Protein AF-A0AAD8HJS0-F1 (afdb_monomer_lite)

Foldseek 3Di:
DAFPVVRDDDDQVVLLVQLLPDDVSQATKDFAAAPPPRHTAPDIDGGNHDDDDHDHHPVVVVVPPPPPPPPPPPPDDDDDDDDDDDDDDDDPPPPDDDPPPPDDDDDDDDDDDDDDDD

Organism: NCBI:txid360622

Secondary structure (DSSP, 8-state):
-EETTTTEE--HHHHHHHHHS-TTGGGS-EEEEBTTT-PEEEEEE-SS------B--HHHHHT----------------------------------------PPPPPP---------

Sequence (118 aa):
MFCESDQASLCWHCDAEVHSANFLVAKHTRTLLCQSCQALTPWTGSGPKLGPTLSVCESCVHNNHTDDDEEDEDDGDEDEDEEEEEEEEKDDGENQVVPLASSSPAPPQMILKYSSGE

pLDDT: mean 79.14, std 18.52, range [47.03, 98.31]

InterPro domains:
  IPR049808 CONSTANS-like, B-box-type 1 zinc finger [cd19821] (1-33)

Structure (mmCIF, N/CA/C/O backbone):
data_AF-A0AAD8HJS0-F1
#
_entry.id   AF-A0AAD8HJS0-F1
#
loop_
_atom_site.group_PDB
_atom_site.id
_atom_site.type_symbol
_atom_site.label_atom_id
_atom_site.label_alt_id
_atom_site.label_comp_id
_atom_site.label_asym_id
_atom_site.label_entity_id
_atom_site.label_seq_id
_atom_site.pdbx_PDB_ins_code
_atom_site.Cartn_x
_atom_site.Cartn_y
_atom_site.Cartn_z
_atom_site.occupancy
_atom_site.B_iso_or_equiv
_atom_site.auth_seq_id
_atom_site.auth_comp_id
_atom_site.auth_asym_id
_atom_site.auth_atom_id
_atom_site.pdbx_PDB_model_num
ATOM 1 N N . MET A 1 1 ? 4.767 -3.610 1.441 1.00 95.19 1 MET A N 1
ATOM 2 C CA . MET A 1 1 ? 4.132 -2.342 1.864 1.00 95.19 1 MET A CA 1
ATOM 3 C C . MET A 1 1 ? 5.055 -1.664 2.858 1.00 95.19 1 MET A C 1
ATOM 5 O O . MET A 1 1 ? 5.677 -2.383 3.621 1.00 95.19 1 MET A O 1
ATOM 9 N N . PHE A 1 2 ? 5.182 -0.341 2.851 1.00 98.31 2 PHE A N 1
ATOM 10 C CA . PHE A 1 2 ? 6.030 0.392 3.795 1.00 98.31 2 PHE A CA 1
ATOM 11 C C . PHE A 1 2 ? 5.191 1.303 4.688 1.00 98.31 2 PHE A C 1
ATOM 13 O O . PHE A 1 2 ? 4.339 2.026 4.179 1.00 98.31 2 PHE A O 1
ATOM 20 N N . CYS A 1 3 ? 5.434 1.270 5.997 1.00 98.19 3 CYS A N 1
ATOM 21 C CA . CYS A 1 3 ? 4.823 2.168 6.974 1.00 98.19 3 CYS A CA 1
ATOM 22 C C . CYS A 1 3 ? 5.850 3.211 7.423 1.00 98.19 3 CYS A C 1
ATOM 24 O O . CYS A 1 3 ? 6.882 2.856 7.995 1.00 98.19 3 CYS A O 1
ATOM 26 N N . GLU A 1 4 ? 5.558 4.496 7.212 1.00 97.06 4 GLU A N 1
ATOM 27 C CA . GLU A 1 4 ? 6.478 5.578 7.590 1.00 97.06 4 GLU A CA 1
ATOM 28 C C . GLU A 1 4 ? 6.639 5.707 9.108 1.00 97.06 4 GLU A C 1
ATOM 30 O O . GLU A 1 4 ? 7.747 5.911 9.599 1.00 97.06 4 GLU A O 1
ATOM 35 N N . SER A 1 5 ? 5.543 5.553 9.859 1.00 97.69 5 SER A N 1
ATOM 36 C CA . SER A 1 5 ? 5.557 5.710 11.319 1.00 97.69 5 SER A CA 1
ATOM 37 C C . SER A 1 5 ? 6.375 4.619 12.010 1.00 97.69 5 SER A C 1
ATOM 39 O O . SER A 1 5 ? 7.052 4.891 12.999 1.00 97.69 5 SER A O 1
ATOM 41 N N . ASP A 1 6 ? 6.323 3.398 11.477 1.00 97.06 6 ASP A N 1
ATOM 42 C CA . ASP A 1 6 ? 7.004 2.233 12.049 1.00 97.06 6 ASP A CA 1
ATOM 43 C C . ASP A 1 6 ? 8.379 1.984 11.400 1.00 97.06 6 ASP A C 1
ATOM 45 O O . ASP A 1 6 ? 9.119 1.112 11.846 1.00 97.06 6 ASP A O 1
ATOM 49 N N . GLN A 1 7 ? 8.729 2.750 10.354 1.00 97.56 7 GLN A N 1
ATOM 50 C CA . GLN A 1 7 ? 9.960 2.611 9.559 1.00 97.56 7 GLN A CA 1
ATOM 51 C C . GLN A 1 7 ? 10.210 1.168 9.099 1.00 97.56 7 GLN A C 1
ATOM 53 O O . GLN A 1 7 ? 11.336 0.668 9.116 1.00 97.56 7 GLN A O 1
ATOM 58 N N . ALA A 1 8 ? 9.138 0.489 8.693 1.00 97.75 8 ALA A N 1
ATOM 59 C CA . ALA A 1 8 ? 9.155 -0.940 8.427 1.00 97.75 8 ALA A CA 1
ATOM 60 C C . ALA A 1 8 ? 8.482 -1.283 7.099 1.00 97.75 8 ALA A C 1
ATOM 62 O O . ALA A 1 8 ? 7.438 -0.730 6.737 1.00 97.75 8 ALA A O 1
ATOM 63 N N . SER A 1 9 ? 9.069 -2.257 6.403 1.00 97.75 9 SER A N 1
ATOM 64 C CA . SER A 1 9 ? 8.464 -2.914 5.247 1.00 97.75 9 SER A CA 1
ATOM 65 C C . SER A 1 9 ? 7.783 -4.204 5.695 1.00 97.75 9 SER A C 1
ATOM 67 O O . SER A 1 9 ? 8.428 -5.093 6.244 1.00 97.75 9 SER A O 1
ATOM 69 N N . LEU A 1 10 ? 6.481 -4.308 5.448 1.00 96.12 10 LEU A N 1
ATOM 70 C CA . LEU A 1 10 ? 5.632 -5.424 5.851 1.00 96.12 10 LEU A CA 1
ATOM 71 C C . LEU A 1 10 ? 5.044 -6.130 4.622 1.00 96.12 10 LEU A C 1
ATOM 73 O O . LEU A 1 10 ? 4.731 -5.500 3.599 1.00 96.12 10 LEU A O 1
ATOM 77 N N . CYS A 1 11 ? 4.867 -7.448 4.730 1.00 96.00 11 CYS A N 1
ATOM 78 C CA . CYS A 1 11 ? 4.020 -8.206 3.810 1.00 96.00 11 CYS A CA 1
ATOM 79 C C . CYS A 1 11 ? 2.533 -7.933 4.110 1.00 96.00 11 CYS A C 1
ATOM 81 O O . CYS A 1 11 ? 2.196 -7.364 5.146 1.00 96.00 11 CYS A O 1
ATOM 83 N N . TRP A 1 12 ? 1.633 -8.370 3.225 1.00 96.06 12 TRP A N 1
ATOM 84 C CA . TRP A 1 12 ? 0.186 -8.163 3.385 1.00 96.06 12 TRP A CA 1
ATOM 85 C C . TRP A 1 12 ? -0.388 -8.739 4.681 1.00 96.06 12 TRP A C 1
ATOM 87 O O . TRP A 1 12 ? -1.280 -8.143 5.278 1.00 96.06 12 TRP A O 1
ATOM 97 N N . HIS A 1 13 ? 0.126 -9.886 5.123 1.00 96.44 13 HIS A N 1
ATOM 98 C CA . HIS A 1 13 ? -0.322 -10.510 6.362 1.00 96.44 13 HIS A CA 1
ATOM 99 C C . HIS A 1 13 ? 0.100 -9.685 7.583 1.00 96.44 13 HIS A C 1
ATOM 101 O O . HIS A 1 13 ? -0.751 -9.293 8.377 1.00 96.44 13 HIS A O 1
ATOM 107 N N . CYS A 1 14 ? 1.388 -9.339 7.681 1.00 96.94 14 CYS A N 1
ATOM 108 C CA . CYS A 1 14 ? 1.903 -8.539 8.790 1.00 96.94 14 CYS A CA 1
ATOM 109 C C . CYS A 1 14 ? 1.319 -7.119 8.809 1.00 96.94 14 CYS A C 1
ATOM 111 O O . CYS A 1 14 ? 1.049 -6.598 9.885 1.00 96.94 14 CYS A O 1
ATOM 113 N N . ASP A 1 15 ? 1.078 -6.501 7.646 1.00 97.25 15 ASP A N 1
ATOM 114 C CA . ASP A 1 15 ? 0.366 -5.220 7.568 1.00 97.25 15 ASP A CA 1
ATOM 115 C C . ASP A 1 15 ? -1.021 -5.316 8.215 1.00 97.25 15 ASP A C 1
ATOM 117 O O . ASP A 1 15 ? -1.374 -4.492 9.059 1.00 97.25 15 ASP A O 1
ATOM 121 N N . ALA A 1 16 ? -1.791 -6.349 7.865 1.00 96.56 16 ALA A N 1
ATOM 122 C CA . ALA A 1 16 ? -3.118 -6.547 8.425 1.00 96.56 16 ALA A CA 1
ATOM 123 C C . ALA A 1 16 ? -3.068 -6.770 9.943 1.00 96.56 16 ALA A C 1
ATOM 125 O O . ALA A 1 16 ? -3.865 -6.172 10.663 1.00 96.56 16 ALA A O 1
ATOM 126 N N . GLU A 1 17 ? -2.135 -7.578 10.451 1.00 97.19 17 GLU A N 1
ATOM 127 C CA . GLU A 1 17 ? -1.991 -7.802 11.895 1.00 97.19 17 GLU A CA 1
ATOM 128 C C . GLU A 1 17 ? -1.621 -6.516 12.648 1.00 97.19 17 GLU A C 1
ATOM 130 O O . GLU A 1 17 ? -2.255 -6.185 13.651 1.00 97.19 17 GLU A O 1
ATOM 135 N N . VAL A 1 18 ? -0.650 -5.751 12.141 1.00 97.06 18 VAL A N 1
ATOM 136 C CA . VAL A 1 18 ? -0.178 -4.515 12.783 1.00 97.06 18 VAL A CA 1
ATOM 137 C C . VAL A 1 18 ? -1.241 -3.421 12.719 1.00 97.06 18 VAL A C 1
ATOM 139 O O . VAL A 1 18 ? -1.586 -2.833 13.741 1.00 97.06 18 VAL A O 1
ATOM 142 N N . HIS A 1 19 ? -1.807 -3.153 11.542 1.00 97.94 19 HIS A N 1
ATOM 143 C CA . HIS A 1 19 ? -2.673 -1.992 11.330 1.00 97.94 1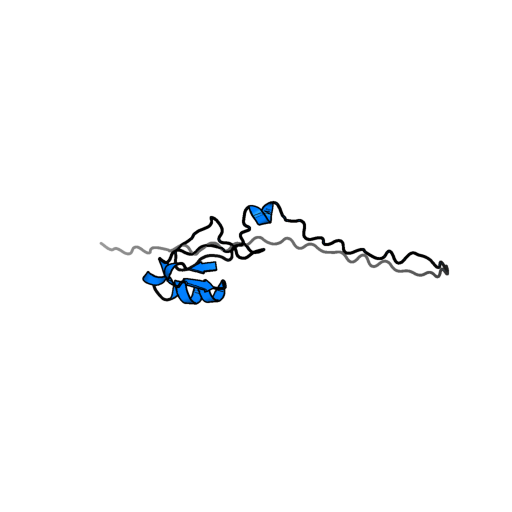9 HIS A CA 1
ATOM 144 C C . HIS A 1 19 ? -4.151 -2.238 11.656 1.00 97.94 19 HIS A C 1
ATOM 146 O O . HIS A 1 19 ? -4.916 -1.275 11.737 1.00 97.94 19 HIS A O 1
ATOM 152 N N . SER A 1 20 ? -4.563 -3.484 11.919 1.00 97.25 20 SER A N 1
ATOM 153 C CA . SER A 1 20 ? -5.888 -3.785 12.483 1.00 97.25 20 SER A CA 1
ATOM 154 C C . SER A 1 20 ? -5.914 -3.822 14.016 1.00 97.25 20 SER A C 1
ATOM 156 O O . SER A 1 20 ? -7.001 -3.811 14.596 1.00 97.25 20 SER A O 1
ATOM 158 N N . ALA A 1 21 ? -4.752 -3.808 14.685 1.00 97.19 21 ALA A N 1
ATOM 159 C CA . ALA A 1 21 ? -4.665 -3.969 16.137 1.00 97.19 21 ALA A CA 1
ATOM 160 C C . ALA A 1 21 ? -5.399 -2.867 16.923 1.00 97.19 21 ALA A C 1
ATOM 162 O O . ALA A 1 21 ? -5.995 -3.135 17.966 1.00 97.19 21 ALA A O 1
ATOM 163 N N . ASN A 1 22 ? -5.360 -1.615 16.449 1.00 96.62 22 ASN A N 1
ATOM 164 C CA . ASN A 1 22 ? -6.136 -0.512 17.019 1.00 96.62 22 ASN A CA 1
ATOM 165 C C . ASN A 1 22 ? -6.299 0.661 16.030 1.00 96.62 22 ASN A C 1
ATOM 167 O O . ASN A 1 22 ? -5.674 0.721 14.973 1.00 96.62 22 ASN A O 1
ATOM 171 N N . PHE A 1 23 ? -7.136 1.638 16.389 1.00 97.75 23 PHE A N 1
ATOM 172 C CA . PHE A 1 23 ? -7.445 2.773 15.513 1.00 97.75 23 PHE A CA 1
ATOM 173 C C . PHE A 1 23 ? -6.297 3.783 15.337 1.00 97.75 23 PHE A C 1
ATOM 175 O O . PHE A 1 23 ? -6.360 4.593 14.414 1.00 97.75 23 PHE A O 1
ATOM 182 N N . LEU A 1 24 ? -5.294 3.805 16.225 1.00 97.81 24 LEU A N 1
ATOM 183 C CA . LEU A 1 24 ? -4.145 4.709 16.104 1.00 97.81 24 LEU A CA 1
ATOM 184 C C . LEU A 1 24 ? -3.209 4.202 15.010 1.00 97.81 24 LEU A C 1
ATOM 186 O O . LEU A 1 24 ? -2.907 4.944 14.081 1.00 97.81 24 LEU A O 1
ATOM 190 N N . VAL A 1 25 ? -2.852 2.919 15.064 1.00 97.56 25 VAL A N 1
ATOM 191 C CA . VAL A 1 25 ? -2.002 2.281 14.045 1.00 97.56 25 VAL A CA 1
ATOM 192 C C . VAL A 1 25 ? -2.698 2.204 12.687 1.00 97.56 25 VAL A C 1
ATOM 194 O O . VAL A 1 25 ? -2.060 2.399 11.657 1.00 97.56 25 VAL A O 1
ATOM 197 N N . ALA A 1 26 ? -4.025 2.047 12.653 1.00 97.69 26 ALA A N 1
ATOM 198 C CA . ALA A 1 26 ? -4.802 2.124 11.415 1.00 97.69 26 ALA A CA 1
ATOM 199 C C . ALA A 1 26 ? -4.671 3.483 10.697 1.00 97.69 26 ALA A C 1
ATOM 201 O O . ALA A 1 26 ? -4.898 3.562 9.492 1.00 97.69 26 ALA A O 1
ATOM 202 N N . LYS A 1 27 ? -4.321 4.567 11.406 1.00 98.12 27 LYS A N 1
ATOM 203 C CA . LYS A 1 27 ? -4.115 5.895 10.804 1.00 98.12 27 LYS A CA 1
ATOM 204 C C . LYS A 1 27 ? -2.732 6.081 10.195 1.00 98.12 27 LYS A C 1
ATOM 206 O O . LYS A 1 27 ? -2.527 7.096 9.538 1.00 98.12 27 LYS A O 1
ATOM 211 N N . HIS A 1 28 ? -1.796 5.157 10.407 1.00 98.25 28 HIS A N 1
ATOM 212 C CA . HIS A 1 28 ? -0.478 5.269 9.795 1.00 98.25 28 HIS A CA 1
ATOM 213 C C . HIS A 1 28 ? -0.622 5.324 8.265 1.00 98.25 28 HIS A C 1
ATOM 215 O O . HIS A 1 28 ? -1.417 4.592 7.660 1.00 98.25 28 HIS A O 1
ATOM 221 N N . THR A 1 29 ? 0.128 6.230 7.642 1.00 98.00 29 THR A N 1
ATOM 222 C CA . THR A 1 29 ? 0.253 6.287 6.186 1.00 98.00 29 THR A CA 1
ATOM 223 C C . THR A 1 29 ? 1.145 5.1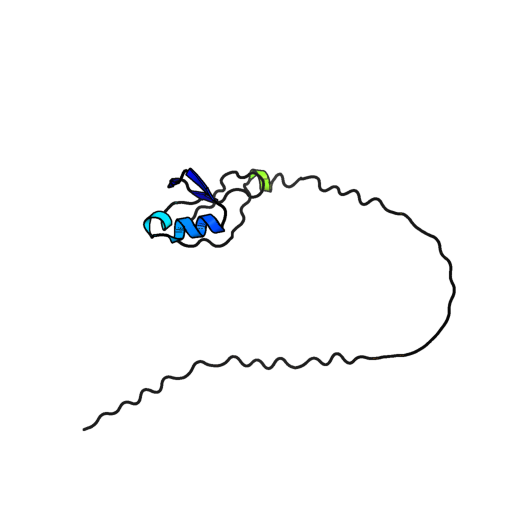45 5.743 1.00 98.00 29 THR A C 1
ATOM 225 O O . THR A 1 29 ? 2.255 4.970 6.255 1.00 98.00 29 THR A O 1
ATOM 228 N N . ARG A 1 30 ? 0.646 4.356 4.796 1.00 97.88 30 ARG A N 1
ATOM 229 C CA . 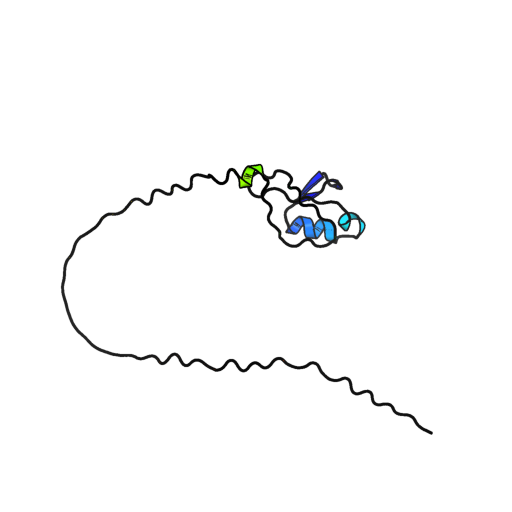ARG A 1 30 ? 1.392 3.257 4.200 1.00 97.88 30 ARG A CA 1
ATOM 230 C C . ARG A 1 30 ? 1.486 3.443 2.705 1.00 97.88 30 ARG A C 1
ATOM 232 O O . ARG A 1 30 ? 0.517 3.841 2.064 1.00 97.88 30 ARG A O 1
ATOM 239 N N . THR A 1 31 ? 2.638 3.098 2.163 1.00 98.19 31 THR A N 1
ATOM 240 C CA . THR A 1 31 ? 2.976 3.266 0.752 1.00 98.19 31 THR A CA 1
ATOM 241 C C . THR A 1 31 ? 3.202 1.893 0.136 1.00 98.19 31 THR A C 1
ATOM 243 O O . THR A 1 31 ? 3.833 1.021 0.748 1.00 98.19 31 THR A O 1
ATOM 246 N N . LEU A 1 32 ? 2.682 1.654 -1.071 1.00 97.88 32 LEU A N 1
ATOM 247 C CA . LEU A 1 32 ? 3.011 0.415 -1.780 1.00 97.88 32 LEU A CA 1
ATOM 248 C C . LEU A 1 32 ? 4.425 0.491 -2.339 1.00 97.88 32 LEU A C 1
ATOM 250 O O . LEU A 1 32 ? 4.871 1.534 -2.823 1.00 97.88 32 LEU A O 1
ATOM 254 N N . LEU A 1 33 ? 5.112 -0.643 -2.276 1.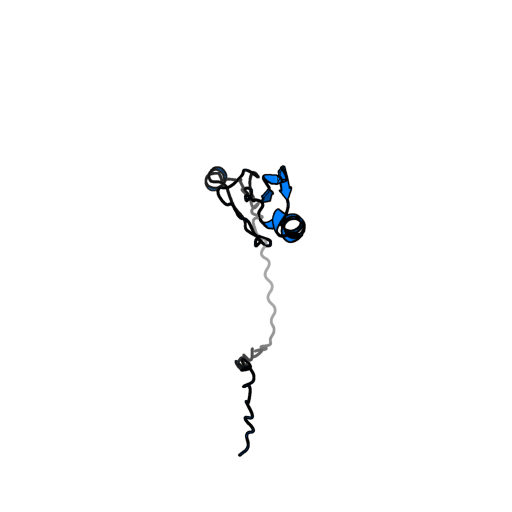00 97.50 33 LEU A N 1
ATOM 255 C CA . LEU A 1 33 ? 6.435 -0.817 -2.851 1.00 97.50 33 LEU A CA 1
ATOM 256 C C . LEU A 1 33 ? 6.282 -1.431 -4.236 1.00 97.50 33 LEU A C 1
ATOM 258 O O . LEU A 1 33 ? 5.430 -2.297 -4.435 1.00 97.50 33 LEU A O 1
ATOM 262 N N . CYS A 1 34 ? 7.124 -0.988 -5.161 1.00 97.00 34 CYS A N 1
ATOM 263 C CA . CYS A 1 34 ? 7.221 -1.532 -6.499 1.00 97.00 34 CYS A CA 1
ATOM 264 C C . CYS A 1 34 ? 7.528 -3.022 -6.398 1.00 97.00 34 CYS A C 1
ATOM 266 O O . CYS A 1 34 ? 8.491 -3.411 -5.738 1.00 97.00 34 CYS A O 1
ATOM 268 N N . GLN A 1 35 ? 6.740 -3.848 -7.075 1.00 95.44 35 GLN A N 1
ATOM 269 C CA . GLN A 1 35 ? 6.946 -5.290 -7.069 1.00 95.44 35 GLN A CA 1
ATOM 270 C C . GLN A 1 35 ? 8.329 -5.673 -7.615 1.00 95.44 35 GLN A C 1
ATOM 272 O O . GLN A 1 35 ? 8.974 -6.552 -7.050 1.00 95.44 35 GLN A O 1
ATOM 277 N N . SER A 1 36 ? 8.809 -4.972 -8.646 1.00 95.44 36 SER A N 1
ATOM 278 C CA . SER A 1 36 ? 10.058 -5.306 -9.337 1.00 95.44 36 SER A CA 1
ATOM 279 C C . SER A 1 36 ? 11.315 -4.861 -8.581 1.00 95.44 36 SER A C 1
ATOM 281 O O . SER A 1 36 ? 12.278 -5.611 -8.500 1.00 95.44 36 SER A O 1
ATOM 283 N N . CYS A 1 37 ? 11.332 -3.648 -8.017 1.00 95.75 37 CYS A N 1
ATOM 284 C CA . CYS A 1 37 ? 12.553 -3.060 -7.436 1.00 95.75 37 CYS A CA 1
ATOM 285 C C . CYS A 1 37 ? 12.416 -2.602 -5.979 1.00 95.75 37 CYS A C 1
ATOM 287 O O . CYS A 1 37 ? 13.351 -2.030 -5.426 1.00 95.75 37 CYS A O 1
ATOM 289 N N . GLN A 1 38 ? 11.251 -2.808 -5.360 1.00 96.38 38 GLN A N 1
ATOM 290 C CA . GLN A 1 38 ? 10.939 -2.383 -3.990 1.00 96.38 38 GLN A CA 1
ATOM 291 C C . GLN A 1 38 ? 11.040 -0.866 -3.739 1.00 96.38 38 GLN A C 1
ATOM 293 O O . GLN A 1 38 ? 11.000 -0.430 -2.592 1.00 96.38 38 GLN A O 1
ATOM 298 N N . ALA A 1 39 ? 11.114 -0.033 -4.783 1.00 96.94 39 ALA A N 1
ATOM 299 C CA . ALA A 1 39 ? 11.020 1.420 -4.643 1.00 96.94 39 ALA A CA 1
ATOM 300 C C . ALA A 1 39 ? 9.618 1.855 -4.184 1.00 96.94 39 ALA A C 1
ATOM 302 O O . ALA A 1 39 ? 8.621 1.221 -4.528 1.00 96.94 39 ALA A O 1
ATOM 303 N N . LEU A 1 40 ? 9.513 2.963 -3.447 1.00 97.00 40 LEU A N 1
ATOM 304 C CA . LEU A 1 40 ? 8.216 3.539 -3.079 1.00 97.00 40 LEU A CA 1
ATOM 305 C C . LEU A 1 40 ? 7.441 3.958 -4.334 1.00 97.00 40 LEU A C 1
ATOM 307 O O . LEU A 1 40 ? 7.992 4.584 -5.240 1.00 97.00 40 LEU A O 1
ATOM 311 N N . THR A 1 41 ? 6.156 3.621 -4.378 1.00 97.06 41 THR A N 1
ATOM 312 C CA . THR A 1 41 ? 5.252 4.039 -5.458 1.00 97.06 41 THR A CA 1
ATOM 313 C C . THR A 1 41 ? 4.377 5.216 -5.019 1.00 97.06 41 THR A C 1
ATOM 315 O O . THR A 1 41 ? 4.233 5.444 -3.819 1.00 97.06 41 THR A O 1
ATOM 318 N N . PRO A 1 42 ? 3.753 5.964 -5.949 1.00 96.06 42 PRO A N 1
ATOM 319 C CA . PRO A 1 42 ? 2.867 7.080 -5.595 1.00 96.06 42 PRO A CA 1
ATOM 320 C C . PRO A 1 42 ? 1.612 6.672 -4.809 1.00 96.06 42 PRO A C 1
ATOM 322 O O . PRO A 1 42 ? 0.915 7.525 -4.261 1.00 96.06 42 PRO A O 1
ATOM 325 N N . TRP A 1 43 ? 1.288 5.377 -4.775 1.00 97.06 43 TRP A N 1
ATOM 326 C CA . TRP A 1 43 ? 0.131 4.884 -4.048 1.00 97.06 43 TRP A CA 1
ATOM 327 C C . TRP A 1 43 ? 0.365 4.965 -2.543 1.00 97.06 43 TRP A C 1
ATOM 329 O O . TRP A 1 43 ? 1.324 4.390 -2.023 1.00 97.06 43 TRP A O 1
ATOM 339 N N . THR A 1 44 ? -0.566 5.610 -1.843 1.00 97.50 44 THR A N 1
ATOM 340 C CA . THR A 1 44 ? -0.603 5.674 -0.382 1.00 97.50 44 THR A CA 1
ATOM 341 C C . THR A 1 44 ? -1.996 5.330 0.137 1.00 97.50 44 THR A C 1
ATOM 343 O O . THR A 1 44 ? -3.001 5.550 -0.542 1.00 97.50 44 THR A O 1
ATOM 346 N N . GLY A 1 45 ? -2.063 4.773 1.344 1.00 96.88 45 GLY A N 1
ATOM 347 C CA . GLY A 1 45 ? -3.312 4.372 1.973 1.00 96.88 45 GLY A CA 1
ATOM 348 C C . GLY A 1 45 ? -3.230 4.316 3.497 1.00 96.88 45 GLY A C 1
ATOM 349 O O . GLY A 1 45 ? -2.187 4.036 4.088 1.00 96.88 45 GLY A O 1
ATOM 350 N N . SER A 1 46 ? -4.377 4.535 4.134 1.00 97.19 46 SER A N 1
ATOM 351 C CA . SER A 1 46 ? -4.582 4.417 5.581 1.00 97.19 46 SER A CA 1
ATOM 352 C C . SER A 1 46 ? -5.891 3.675 5.852 1.00 97.19 46 SER A C 1
ATOM 354 O O . SER A 1 46 ? -6.770 3.608 4.996 1.00 97.19 46 SER A O 1
ATOM 356 N N . GLY A 1 47 ? -6.023 3.096 7.040 1.00 96.69 47 GLY A N 1
ATOM 357 C CA . GLY A 1 47 ? -7.185 2.321 7.473 1.00 96.69 47 GLY A CA 1
ATOM 358 C C . GLY A 1 47 ? -6.806 0.959 8.064 1.00 96.69 47 GLY A C 1
ATOM 359 O O . GLY A 1 47 ? -5.665 0.528 7.972 1.00 96.69 47 GLY A O 1
ATOM 360 N N . PRO A 1 48 ? -7.749 0.229 8.665 1.00 93.38 48 PRO A N 1
ATOM 361 C CA . PRO A 1 48 ? -7.437 -1.044 9.317 1.00 93.38 48 PRO A CA 1
ATOM 362 C C . PRO A 1 48 ? -7.220 -2.200 8.331 1.00 93.38 48 PRO A C 1
ATOM 364 O O . PRO A 1 48 ? -6.630 -3.212 8.691 1.00 93.38 48 PRO A O 1
ATOM 367 N N . LYS A 1 49 ? -7.730 -2.080 7.099 1.00 90.94 49 LYS A N 1
ATOM 368 C CA . LYS A 1 49 ? -7.697 -3.149 6.102 1.00 90.94 49 LYS A CA 1
ATOM 369 C C . LYS A 1 49 ? -7.484 -2.572 4.712 1.00 90.94 49 LYS A C 1
ATOM 371 O O . LYS A 1 49 ? -8.349 -1.872 4.192 1.00 90.94 49 LYS A O 1
ATOM 376 N N . LEU A 1 50 ? -6.340 -2.890 4.124 1.00 94.25 50 LEU A N 1
ATOM 377 C CA . LEU A 1 50 ? -6.045 -2.652 2.719 1.00 94.25 50 LEU A CA 1
ATOM 378 C C . LEU A 1 50 ? -6.119 -3.999 1.994 1.00 94.25 50 LEU A C 1
ATOM 380 O O . LEU A 1 50 ? -5.717 -5.027 2.538 1.00 94.25 50 LEU A O 1
ATOM 384 N N . GLY A 1 51 ? -6.704 -4.011 0.798 1.00 90.69 51 GLY A N 1
ATOM 385 C CA . GLY A 1 51 ? -6.765 -5.219 -0.022 1.00 90.69 51 GLY A CA 1
ATOM 386 C C . GLY A 1 51 ? -5.419 -5.488 -0.700 1.00 90.69 51 GLY A C 1
ATOM 387 O O . GLY A 1 51 ? -4.735 -4.518 -1.041 1.00 90.69 51 GLY A O 1
ATOM 388 N N . PRO A 1 52 ? -5.054 -6.762 -0.947 1.00 93.06 52 PRO A N 1
ATOM 389 C CA . PRO A 1 52 ? -3.869 -7.096 -1.727 1.00 93.06 52 PRO A CA 1
ATOM 390 C C . PRO A 1 52 ? -3.866 -6.345 -3.058 1.00 93.06 52 PRO A C 1
ATOM 392 O O . PRO A 1 52 ? -4.782 -6.483 -3.863 1.00 93.06 52 PRO A O 1
ATOM 395 N N . THR A 1 53 ? -2.852 -5.510 -3.249 1.00 94.19 53 THR A N 1
ATOM 396 C CA . THR A 1 53 ? -2.689 -4.643 -4.419 1.00 94.19 53 THR A CA 1
ATOM 397 C C . THR A 1 53 ? -1.237 -4.710 -4.872 1.00 94.19 53 THR A C 1
ATOM 399 O O . THR A 1 53 ? -0.324 -4.760 -4.050 1.00 94.19 53 THR A O 1
ATOM 402 N N . LEU A 1 54 ? -1.006 -4.713 -6.177 1.00 94.12 54 LEU A N 1
ATOM 403 C CA . LEU A 1 54 ? 0.337 -4.670 -6.745 1.00 94.12 54 LEU A CA 1
ATOM 404 C C . LEU A 1 54 ? 0.557 -3.293 -7.366 1.00 94.12 54 LEU A C 1
ATOM 406 O O . LEU A 1 54 ? -0.362 -2.714 -7.944 1.00 94.12 54 LEU A O 1
ATOM 410 N N . SER A 1 55 ? 1.764 -2.756 -7.221 1.00 95.62 55 SER A N 1
ATOM 411 C CA . SER A 1 55 ? 2.171 -1.528 -7.894 1.00 95.62 55 SER A CA 1
ATOM 412 C C . SER A 1 55 ? 3.541 -1.709 -8.534 1.00 95.62 55 SER A C 1
ATOM 414 O O . SER A 1 55 ? 4.383 -2.471 -8.057 1.00 95.62 55 SER A O 1
ATOM 416 N N . VAL A 1 56 ? 3.755 -0.995 -9.634 1.00 96.06 56 VAL A N 1
ATOM 417 C CA . VAL A 1 56 ? 5.026 -0.938 -10.358 1.00 96.06 56 VAL A CA 1
ATOM 418 C C . VAL A 1 56 ? 5.398 0.537 -10.470 1.00 96.06 56 VAL A C 1
ATOM 420 O O . VAL A 1 56 ? 4.538 1.372 -10.751 1.00 96.06 56 VAL A O 1
ATOM 423 N N . CYS A 1 57 ? 6.649 0.889 -10.171 1.00 95.38 57 CYS A N 1
ATOM 424 C CA . CYS A 1 57 ? 7.110 2.267 -10.319 1.00 95.38 57 CYS A CA 1
ATOM 425 C C . CYS A 1 57 ? 7.316 2.617 -11.794 1.00 95.38 57 CYS A C 1
ATOM 427 O O . CYS A 1 57 ? 7.529 1.744 -12.632 1.00 95.38 57 CYS A O 1
ATOM 429 N N . GLU A 1 58 ? 7.313 3.910 -12.099 1.00 93.19 58 GLU A N 1
ATOM 430 C CA . GLU A 1 58 ? 7.423 4.392 -13.473 1.00 93.19 58 GLU A CA 1
ATOM 431 C C . GLU A 1 58 ? 8.704 3.912 -14.163 1.00 93.19 58 GLU A C 1
ATOM 433 O O . GLU A 1 58 ? 8.654 3.508 -15.317 1.00 93.19 58 GLU A O 1
ATOM 438 N N . SER A 1 59 ? 9.834 3.827 -13.455 1.00 93.12 59 SER A N 1
ATOM 439 C CA . SER A 1 59 ? 11.057 3.261 -14.035 1.00 93.12 59 SER A CA 1
ATOM 440 C C . SER A 1 59 ? 10.893 1.792 -14.435 1.00 93.12 59 SER A C 1
ATOM 442 O O . SER A 1 59 ? 11.298 1.415 -15.527 1.00 93.12 59 SER A O 1
ATOM 444 N N . CYS A 1 60 ? 10.252 0.968 -13.604 1.00 94.25 60 CYS A N 1
ATOM 445 C CA . CYS A 1 60 ? 10.035 -0.447 -13.906 1.00 94.25 60 CYS A CA 1
ATOM 446 C C . CYS A 1 60 ? 8.940 -0.681 -14.951 1.00 94.25 60 CYS A C 1
ATOM 448 O O . CYS A 1 60 ? 9.003 -1.684 -15.645 1.00 94.25 60 CYS A O 1
ATOM 450 N N . VAL A 1 61 ? 7.985 0.240 -15.122 1.00 91.88 61 VAL A N 1
ATOM 451 C CA . VAL A 1 61 ? 7.017 0.170 -16.232 1.00 91.88 61 VAL A CA 1
ATOM 452 C C . VAL A 1 61 ? 7.732 0.246 -17.586 1.00 91.88 61 VAL A C 1
ATOM 454 O O . VAL A 1 61 ? 7.386 -0.497 -18.500 1.00 91.88 61 VAL A O 1
ATOM 457 N N . HIS A 1 62 ? 8.750 1.103 -17.702 1.00 87.19 62 HIS A N 1
ATOM 458 C CA . HIS A 1 62 ? 9.500 1.310 -18.945 1.00 87.19 62 HIS A CA 1
ATOM 459 C C . HIS A 1 62 ? 10.643 0.302 -19.152 1.00 87.19 62 HIS A C 1
ATOM 461 O O . HIS A 1 62 ? 11.072 0.095 -20.282 1.00 87.19 62 HIS A O 1
ATOM 467 N N . ASN A 1 63 ? 11.114 -0.338 -18.079 1.00 81.19 63 ASN A N 1
ATOM 468 C CA . ASN A 1 63 ? 12.205 -1.317 -18.090 1.00 81.19 63 ASN A CA 1
ATOM 469 C C . ASN A 1 63 ? 11.720 -2.777 -18.025 1.00 81.19 63 ASN A C 1
ATOM 471 O O . ASN A 1 63 ? 12.484 -3.636 -17.594 1.00 81.19 63 ASN A O 1
ATOM 475 N N . ASN A 1 64 ? 10.486 -3.084 -18.447 1.00 65.62 64 ASN A N 1
ATOM 476 C CA . ASN A 1 64 ? 10.005 -4.470 -18.594 1.00 65.62 64 ASN A CA 1
ATOM 477 C C . ASN A 1 64 ? 10.685 -5.197 -19.779 1.00 65.62 64 ASN A C 1
ATOM 479 O O . ASN A 1 64 ? 10.014 -5.764 -20.631 1.00 65.62 64 ASN A O 1
ATOM 483 N N . HIS A 1 65 ? 12.013 -5.141 -19.854 1.00 62.84 65 HIS A N 1
ATOM 484 C CA . HIS A 1 65 ? 12.842 -6.039 -20.646 1.00 62.84 65 HIS A CA 1
ATOM 485 C C . HIS A 1 65 ? 13.705 -6.792 -19.634 1.00 62.84 65 HIS A C 1
ATOM 487 O O . HIS A 1 65 ? 14.843 -6.428 -19.350 1.00 62.84 65 HIS A O 1
ATOM 493 N N . THR A 1 66 ? 13.088 -7.746 -18.948 1.00 61.09 66 THR A N 1
ATOM 494 C CA . THR A 1 66 ? 13.841 -8.900 -18.470 1.00 61.09 66 THR A CA 1
ATOM 495 C C . THR A 1 66 ? 13.772 -9.894 -19.606 1.00 61.09 66 THR A C 1
ATOM 497 O O . THR A 1 66 ? 12.680 -10.280 -20.013 1.00 61.09 66 THR A O 1
ATOM 500 N N . ASP A 1 67 ? 14.937 -10.171 -20.168 1.00 59.50 67 ASP A N 1
ATOM 501 C CA . ASP A 1 67 ? 15.168 -11.116 -21.245 1.00 59.50 67 ASP A CA 1
ATOM 502 C C . ASP A 1 67 ? 14.756 -12.521 -20.767 1.00 59.50 67 ASP A C 1
ATOM 504 O O . ASP A 1 67 ? 15.54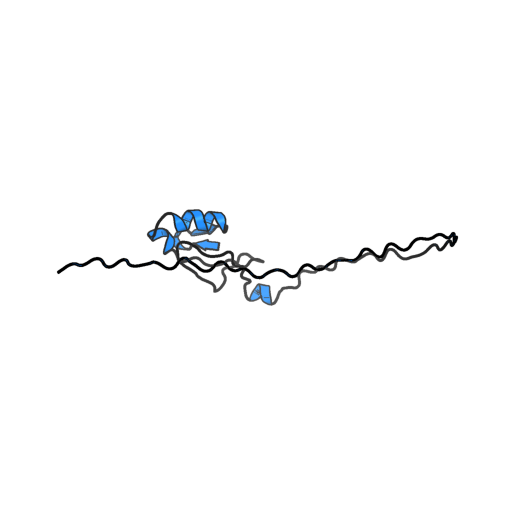5 -13.238 -20.159 1.00 59.50 67 ASP A O 1
ATOM 508 N N . ASP A 1 68 ? 13.489 -12.874 -20.972 1.00 59.91 68 ASP A N 1
ATOM 509 C CA . ASP A 1 68 ? 13.019 -14.260 -21.048 1.00 59.91 68 ASP A CA 1
ATOM 510 C C . ASP A 1 68 ? 13.096 -14.672 -22.528 1.00 59.91 68 ASP A C 1
ATOM 512 O O . ASP A 1 68 ? 12.084 -14.899 -23.189 1.00 59.91 68 ASP A O 1
ATOM 516 N N . ASP A 1 69 ? 14.311 -14.692 -23.080 1.00 59.03 69 ASP A N 1
ATOM 517 C CA . ASP A 1 69 ? 14.608 -15.538 -24.235 1.00 59.03 69 ASP A CA 1
ATOM 518 C C . ASP A 1 69 ? 14.876 -16.939 -23.664 1.00 59.03 69 ASP A C 1
ATOM 520 O O . ASP A 1 69 ? 16.022 -17.345 -23.460 1.00 59.03 69 ASP A O 1
ATOM 524 N N . GLU A 1 70 ? 13.809 -17.663 -23.316 1.00 63.88 70 GLU A N 1
ATOM 525 C CA . GLU A 1 70 ? 13.901 -19.120 -23.291 1.00 63.88 70 GLU A CA 1
ATOM 526 C C . GLU A 1 70 ? 14.035 -19.548 -24.757 1.00 63.88 70 GLU A C 1
ATOM 528 O O . GLU A 1 70 ? 13.072 -19.536 -25.522 1.00 63.88 70 GLU A O 1
ATOM 533 N N . GLU A 1 71 ? 15.272 -19.806 -25.182 1.00 63.66 71 GLU A N 1
ATOM 534 C CA . GLU A 1 71 ? 15.547 -20.487 -26.442 1.00 63.66 71 GLU A CA 1
ATOM 535 C C . GLU A 1 71 ? 14.966 -21.905 -26.317 1.00 63.66 71 GLU A C 1
ATOM 537 O O . GLU A 1 71 ? 15.606 -22.802 -25.770 1.00 63.66 71 GLU A O 1
ATOM 542 N N . ASP A 1 72 ? 13.720 -22.084 -26.766 1.00 63.09 72 ASP A N 1
ATOM 543 C CA . ASP A 1 72 ? 13.149 -23.394 -27.073 1.00 63.09 72 ASP A CA 1
ATOM 544 C C . ASP A 1 72 ? 14.086 -24.061 -28.095 1.00 63.09 72 ASP A C 1
ATOM 546 O O . ASP A 1 72 ? 14.104 -23.700 -29.276 1.00 63.09 72 ASP A O 1
ATOM 550 N N . GLU A 1 73 ? 14.926 -24.994 -27.637 1.00 69.06 73 GLU A N 1
ATOM 551 C CA . GLU A 1 73 ? 15.677 -25.868 -28.533 1.00 69.06 73 GLU A CA 1
ATOM 552 C C . GLU A 1 73 ? 14.660 -26.754 -29.268 1.00 69.06 73 GLU A C 1
ATOM 554 O O . GLU A 1 73 ? 14.068 -27.673 -28.706 1.00 69.06 73 GLU A O 1
ATOM 559 N N . ASP A 1 74 ? 14.421 -26.395 -30.527 1.00 67.25 74 ASP A N 1
ATOM 560 C CA . ASP A 1 74 ? 13.697 -27.145 -31.549 1.00 67.25 74 ASP A CA 1
ATOM 561 C C . ASP A 1 74 ? 14.305 -28.557 -31.685 1.00 67.25 74 ASP A C 1
ATOM 563 O O . ASP A 1 74 ? 15.281 -28.766 -32.409 1.00 67.25 74 ASP A O 1
ATOM 567 N N . ASP A 1 75 ? 13.757 -29.529 -30.946 1.00 67.75 75 ASP A N 1
ATOM 568 C CA . ASP A 1 75 ? 13.979 -30.963 -31.166 1.00 67.75 75 ASP A CA 1
ATOM 569 C C . ASP A 1 75 ? 13.306 -31.348 -32.495 1.00 67.75 75 ASP A C 1
ATOM 571 O O . ASP A 1 75 ? 12.161 -31.806 -32.546 1.00 67.75 75 ASP A O 1
ATOM 575 N N . GLY A 1 76 ? 14.019 -31.095 -33.592 1.00 64.06 76 GLY A N 1
ATOM 576 C CA . GLY A 1 76 ? 13.629 -31.527 -34.925 1.00 64.06 76 GLY A CA 1
ATOM 577 C C . GLY A 1 76 ? 13.492 -33.051 -35.009 1.00 64.06 76 GLY A C 1
ATOM 578 O O . GLY A 1 76 ? 14.458 -33.767 -34.749 1.00 64.06 76 GLY A O 1
ATOM 579 N N . ASP A 1 77 ? 12.272 -33.488 -35.339 1.00 66.38 77 ASP A N 1
ATOM 580 C CA . ASP A 1 77 ? 11.882 -34.367 -36.463 1.00 66.38 77 ASP A CA 1
ATOM 581 C C . ASP A 1 77 ? 12.857 -35.488 -36.884 1.00 66.38 77 ASP A C 1
ATOM 583 O O . ASP A 1 77 ? 14.054 -35.273 -37.034 1.00 66.38 77 ASP A O 1
ATOM 587 N N . GLU A 1 78 ? 12.472 -36.708 -37.249 1.00 67.31 78 GLU A N 1
ATOM 588 C CA . GLU A 1 78 ? 11.223 -37.298 -37.741 1.00 67.31 78 GLU A CA 1
ATOM 589 C C . GLU A 1 78 ? 11.635 -38.774 -37.969 1.00 67.31 78 GLU A C 1
ATOM 591 O O . GLU A 1 78 ? 12.699 -39.000 -38.544 1.00 67.31 78 GLU A O 1
ATOM 596 N N . ASP A 1 79 ? 10.873 -39.782 -37.548 1.00 61.94 79 ASP A N 1
ATOM 597 C CA . ASP A 1 79 ? 10.997 -41.121 -38.148 1.00 61.94 79 ASP A CA 1
ATOM 598 C C . ASP A 1 79 ? 9.588 -41.722 -38.229 1.00 61.94 79 ASP A C 1
ATOM 600 O O . ASP A 1 79 ? 8.987 -42.147 -37.237 1.00 61.94 79 ASP A O 1
ATOM 604 N N . GLU A 1 80 ? 9.051 -41.643 -39.448 1.00 69.69 80 GLU A N 1
ATOM 605 C CA . GLU A 1 80 ? 7.871 -42.341 -39.942 1.00 69.69 80 GLU A CA 1
ATOM 606 C C . GLU A 1 80 ? 8.081 -43.854 -39.828 1.00 69.69 80 GLU A C 1
ATOM 608 O O . GLU A 1 80 ? 9.091 -44.360 -40.301 1.00 69.69 80 GLU A O 1
ATOM 613 N N . ASP A 1 81 ? 7.102 -44.581 -39.292 1.00 58.94 81 ASP A N 1
ATOM 614 C CA . ASP A 1 81 ? 6.808 -45.941 -39.746 1.00 58.94 81 ASP A CA 1
ATOM 615 C C . ASP A 1 81 ? 5.311 -46.219 -39.516 1.00 58.94 81 ASP A C 1
ATOM 617 O O . ASP A 1 81 ? 4.808 -46.276 -38.390 1.00 58.94 81 ASP A O 1
ATOM 621 N N . GLU A 1 82 ? 4.598 -46.313 -40.639 1.00 67.50 82 GLU A N 1
ATOM 622 C CA . GLU A 1 82 ? 3.229 -46.809 -40.793 1.00 67.50 82 GLU A CA 1
ATOM 623 C C . GLU A 1 82 ? 3.126 -48.245 -40.260 1.00 67.50 82 GLU A C 1
ATOM 625 O O . GLU A 1 82 ? 4.002 -49.029 -40.587 1.00 67.50 82 GLU A O 1
ATOM 630 N N . GLU A 1 83 ? 2.045 -48.622 -39.563 1.00 58.97 83 GLU A N 1
ATOM 631 C CA . GLU A 1 83 ? 1.231 -49.807 -39.908 1.00 58.97 83 GLU A CA 1
ATOM 632 C C . GLU A 1 83 ? -0.207 -49.599 -39.379 1.00 58.97 83 GLU A C 1
ATOM 634 O O . GLU A 1 83 ? -0.438 -49.283 -38.209 1.00 58.97 83 GLU A O 1
ATOM 639 N N . GLU A 1 84 ? -1.169 -49.716 -40.296 1.00 64.12 84 GLU A N 1
ATOM 640 C CA . GLU A 1 84 ? -2.616 -49.793 -40.066 1.00 64.12 84 GLU A CA 1
ATOM 641 C C . GLU A 1 84 ? -2.947 -51.005 -39.181 1.00 64.12 84 GLU A C 1
ATOM 643 O O . GLU A 1 84 ? -2.299 -52.018 -39.367 1.00 64.12 84 GLU A O 1
ATOM 648 N N . GLU A 1 85 ? -3.974 -50.959 -38.320 1.00 55.47 85 GLU A N 1
ATOM 649 C CA . GLU A 1 85 ? -5.025 -51.996 -38.253 1.00 55.47 85 GLU A CA 1
ATOM 650 C C . GLU A 1 85 ? -6.275 -51.433 -37.546 1.00 55.47 85 GLU A C 1
ATOM 652 O O . GLU A 1 85 ? -6.220 -50.583 -36.655 1.00 55.47 85 GLU A O 1
ATOM 657 N N . GLU A 1 86 ? -7.415 -51.887 -38.049 1.00 57.00 86 GLU A N 1
ATOM 658 C CA . GLU A 1 86 ? -8.787 -51.467 -37.793 1.00 57.00 86 GLU A CA 1
ATOM 659 C C . GLU A 1 86 ? -9.253 -51.781 -36.352 1.00 57.00 86 GLU A C 1
ATOM 661 O O . GLU A 1 86 ? -8.782 -52.723 -35.723 1.00 57.00 86 GLU A O 1
ATOM 666 N N . GLU A 1 87 ? -10.215 -51.024 -35.817 1.00 53.03 87 GLU A N 1
ATOM 667 C CA . GLU A 1 87 ? -11.574 -51.524 -35.534 1.00 53.03 87 GLU A CA 1
ATOM 668 C C . GLU A 1 87 ? -12.377 -50.597 -34.594 1.00 53.03 87 GLU A C 1
ATOM 670 O O . GLU A 1 87 ? -11.877 -49.725 -33.888 1.00 53.03 87 GLU A O 1
ATOM 675 N N . GLU A 1 88 ? -13.682 -50.787 -34.725 1.00 55.91 88 GLU A N 1
ATOM 676 C CA . GLU A 1 88 ? -14.868 -50.042 -34.311 1.00 55.91 88 GLU A CA 1
ATOM 677 C C . GLU A 1 88 ? -14.917 -49.692 -32.804 1.00 55.91 88 GLU A C 1
ATOM 679 O O . GLU A 1 88 ? -14.331 -50.352 -31.957 1.00 55.91 88 GLU A O 1
ATOM 684 N N . GLU A 1 89 ? -15.553 -48.604 -32.371 1.00 57.53 89 GLU A N 1
ATOM 685 C CA . GLU A 1 89 ? -16.997 -48.525 -32.112 1.00 57.53 89 GLU A CA 1
ATOM 686 C C . GLU A 1 89 ? -17.323 -47.076 -31.695 1.00 57.53 89 GLU A C 1
ATOM 688 O O . GLU A 1 89 ? -16.559 -46.414 -30.988 1.00 57.53 89 GLU A O 1
ATOM 693 N N . LYS A 1 90 ? -18.476 -46.566 -32.131 1.00 58.44 90 LYS A N 1
ATOM 694 C CA . LYS A 1 90 ? -18.978 -45.239 -31.752 1.00 58.44 90 LYS A CA 1
ATOM 695 C C . LYS A 1 90 ? -19.570 -45.295 -30.343 1.00 58.44 90 LYS A C 1
ATOM 697 O O . LYS A 1 90 ? -20.561 -45.990 -30.151 1.00 58.44 90 LYS A O 1
ATOM 702 N N . ASP A 1 91 ? -19.077 -44.471 -29.423 1.00 57.44 91 ASP A N 1
ATOM 703 C CA . ASP A 1 91 ? -19.836 -44.087 -28.227 1.00 57.44 91 ASP A CA 1
ATOM 704 C C . ASP A 1 91 ? -20.113 -42.579 -28.276 1.00 57.44 91 ASP A C 1
ATOM 706 O O . ASP A 1 91 ? -19.263 -41.745 -27.960 1.00 57.44 91 ASP A O 1
ATOM 710 N N . ASP A 1 92 ? -21.304 -42.225 -28.762 1.00 59.50 92 ASP A N 1
ATOM 711 C CA . ASP A 1 92 ? -21.837 -40.864 -28.683 1.00 59.50 92 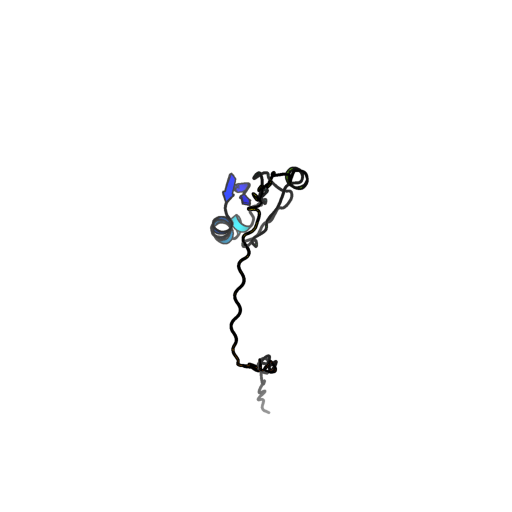ASP A CA 1
ATOM 712 C C . ASP A 1 92 ? -22.345 -40.654 -27.251 1.00 59.50 92 ASP A C 1
ATOM 714 O O . ASP A 1 92 ? -23.513 -40.876 -26.930 1.00 59.50 92 ASP A O 1
ATOM 718 N N . GLY A 1 93 ? -21.424 -40.296 -26.358 1.00 60.16 93 GLY A N 1
ATOM 719 C CA . GLY A 1 93 ? -21.754 -39.859 -25.011 1.00 60.16 93 GLY A CA 1
ATOM 720 C C . GLY A 1 93 ? -22.483 -38.518 -25.064 1.00 60.16 93 GLY A C 1
ATOM 721 O O . GLY A 1 93 ? -21.864 -37.459 -25.167 1.00 60.16 93 GLY A O 1
ATOM 722 N N . GLU A 1 94 ? -23.810 -38.553 -24.987 1.00 69.25 94 GLU A N 1
ATOM 723 C CA . GLU A 1 94 ? -24.662 -37.372 -24.890 1.00 69.25 94 GLU A CA 1
ATOM 724 C C . GLU A 1 94 ? -24.304 -36.522 -23.653 1.00 69.25 94 GLU A C 1
ATOM 726 O O . GLU A 1 94 ? -24.644 -36.828 -22.509 1.00 69.25 94 GLU A O 1
ATOM 731 N N . ASN A 1 95 ? -23.622 -35.395 -23.862 1.00 67.44 95 ASN A N 1
ATOM 732 C CA . ASN A 1 95 ? -23.409 -34.403 -22.810 1.00 67.44 95 ASN A CA 1
ATOM 733 C C . ASN A 1 95 ? -24.735 -33.667 -22.533 1.00 67.44 95 ASN A C 1
ATOM 735 O O . ASN A 1 95 ? -25.036 -32.622 -23.114 1.00 67.44 95 ASN A O 1
ATOM 739 N N . GLN A 1 96 ? -25.554 -34.219 -21.637 1.00 69.38 96 GLN A N 1
ATOM 740 C CA . GLN A 1 96 ? -26.835 -33.633 -21.253 1.00 69.38 96 GLN A CA 1
ATOM 741 C C . GLN A 1 96 ? -26.629 -32.370 -20.397 1.00 69.38 96 GLN A C 1
ATOM 743 O O . GLN A 1 96 ? -26.323 -32.427 -19.205 1.00 69.38 96 GLN A O 1
ATOM 748 N N . VAL A 1 97 ? -26.817 -31.197 -21.007 1.00 68.62 97 VAL A N 1
ATOM 749 C CA . VAL A 1 97 ? -26.839 -29.911 -20.298 1.00 68.62 97 VAL A CA 1
ATOM 750 C C . VAL A 1 97 ? -28.126 -29.785 -19.478 1.00 68.62 97 VAL A C 1
ATOM 752 O O . VAL A 1 97 ? -29.233 -29.726 -20.013 1.00 68.62 97 VAL A O 1
ATOM 755 N N . VAL A 1 98 ? -27.996 -29.740 -18.151 1.00 68.06 98 VAL A N 1
ATOM 756 C CA . VAL A 1 98 ? -29.122 -29.434 -17.259 1.00 68.06 98 VAL A CA 1
ATOM 757 C C . VAL A 1 98 ? -29.414 -27.929 -17.287 1.00 68.06 98 VAL A C 1
ATOM 759 O O . VAL A 1 98 ? -28.479 -27.125 -17.237 1.00 68.06 98 VAL A O 1
ATOM 762 N N . PRO A 1 99 ? -30.684 -27.489 -17.313 1.00 49.78 99 PRO A N 1
ATOM 763 C CA . PRO A 1 99 ? -30.997 -26.092 -17.065 1.00 49.78 99 PRO A CA 1
ATOM 764 C C . PRO A 1 99 ? -30.650 -25.775 -15.609 1.00 49.78 99 PRO A C 1
ATOM 766 O O . PRO A 1 99 ? -31.248 -26.333 -14.686 1.00 49.78 99 PRO A O 1
ATOM 769 N N . LEU A 1 100 ? -29.691 -24.872 -15.396 1.00 51.28 100 LEU A N 1
ATOM 770 C CA . LEU A 1 100 ? -29.429 -24.298 -14.081 1.00 51.28 100 LEU A CA 1
ATOM 771 C C . LEU A 1 100 ? -30.685 -23.517 -13.668 1.00 51.28 100 LEU A C 1
ATOM 773 O O . LEU A 1 100 ? -30.920 -22.394 -14.119 1.00 51.28 100 LEU A O 1
ATOM 777 N N . ALA A 1 101 ? -31.539 -24.136 -12.854 1.00 49.25 101 ALA A N 1
ATOM 778 C CA . ALA A 1 101 ? -32.664 -23.454 -12.246 1.00 49.25 101 ALA A CA 1
ATOM 779 C C . ALA A 1 101 ? -32.109 -22.342 -11.351 1.00 49.25 101 ALA A C 1
ATOM 781 O O . ALA A 1 101 ? -31.553 -22.578 -10.279 1.00 49.25 101 ALA A O 1
ATOM 782 N N . SER A 1 102 ? -32.243 -21.113 -11.838 1.00 57.84 102 SER A N 1
ATOM 783 C CA . SER A 1 102 ? -31.971 -19.897 -11.094 1.00 57.84 102 SER A CA 1
ATOM 784 C C . SER A 1 102 ? -33.013 -19.789 -9.981 1.00 57.84 102 SER A C 1
ATOM 786 O O . SER A 1 102 ? -34.138 -19.350 -10.209 1.00 57.84 102 SER A O 1
ATOM 788 N N . SER A 1 103 ? -32.678 -20.247 -8.775 1.00 53.91 103 SER A N 1
ATOM 789 C CA . SER A 1 103 ? -33.483 -19.978 -7.584 1.00 53.91 103 SER A CA 1
ATOM 790 C C . SER A 1 103 ? -32.652 -19.187 -6.584 1.00 53.91 103 SER A C 1
ATOM 792 O O . SER A 1 103 ? -32.018 -19.737 -5.685 1.00 53.91 103 SER A O 1
ATOM 794 N N . SER A 1 104 ? -32.660 -17.868 -6.752 1.00 57.53 104 SER A N 1
ATOM 795 C CA . SER A 1 104 ? -32.277 -16.953 -5.683 1.00 57.53 104 SER A CA 1
ATOM 796 C C . SER A 1 104 ? -33.360 -17.016 -4.597 1.00 57.53 104 SER A C 1
ATOM 798 O O . SER A 1 104 ? -34.525 -16.760 -4.913 1.00 57.53 104 SER A O 1
ATOM 800 N N . PRO A 1 105 ? -33.051 -17.340 -3.329 1.00 55.97 105 PRO A N 1
ATOM 801 C CA . PRO A 1 105 ? -34.049 -17.245 -2.274 1.00 55.97 105 PRO A CA 1
ATOM 802 C C . PRO A 1 105 ? -34.325 -15.766 -1.965 1.00 55.97 105 PRO A C 1
ATOM 804 O O . PRO A 1 105 ? -33.407 -14.982 -1.724 1.00 55.97 105 PRO A O 1
ATOM 807 N N . ALA A 1 106 ? -35.601 -15.377 -1.988 1.00 62.72 106 ALA A N 1
ATOM 808 C CA . ALA A 1 106 ? -36.045 -14.071 -1.511 1.00 62.72 106 ALA A CA 1
ATOM 809 C C . ALA A 1 106 ? -35.952 -14.004 0.030 1.00 62.72 106 ALA A C 1
ATOM 811 O O . ALA A 1 106 ? -36.204 -15.013 0.696 1.00 62.72 106 ALA A O 1
ATOM 812 N N . PRO A 1 107 ? -35.622 -12.842 0.623 1.00 57.19 107 PRO A N 1
ATOM 813 C CA . PRO A 1 107 ? -35.584 -12.695 2.074 1.00 57.19 107 PRO A CA 1
ATOM 814 C C . PRO A 1 107 ? -36.998 -12.740 2.688 1.00 57.19 107 PRO A C 1
ATOM 816 O O . PRO A 1 107 ? -37.975 -12.363 2.032 1.00 57.19 107 PRO A O 1
ATOM 819 N N . PRO A 1 108 ? -37.136 -13.182 3.952 1.00 53.22 108 PRO A N 1
ATOM 820 C CA . PRO A 1 108 ? -38.433 -13.304 4.604 1.00 53.22 108 PRO A CA 1
ATOM 821 C C . PRO A 1 108 ? -39.056 -11.932 4.895 1.00 53.22 108 PRO A C 1
ATOM 823 O O . PRO A 1 108 ? -38.415 -11.027 5.429 1.00 53.22 108 PRO A O 1
ATOM 826 N N . GLN A 1 109 ? -40.342 -11.809 4.571 1.00 58.16 109 GLN A N 1
ATOM 827 C CA . GLN A 1 109 ? -41.181 -10.645 4.853 1.00 58.16 109 GLN A CA 1
ATOM 828 C C . GLN A 1 109 ? -41.470 -10.589 6.365 1.00 58.16 109 GLN A C 1
ATOM 830 O O . GLN A 1 109 ? -41.987 -11.557 6.931 1.00 58.16 109 GLN A O 1
ATOM 835 N N . MET A 1 110 ? -41.177 -9.468 7.032 1.00 49.06 110 MET A N 1
ATOM 836 C CA . MET A 1 110 ? -41.585 -9.260 8.426 1.00 49.06 110 MET A CA 1
ATOM 837 C C . MET A 1 110 ? -43.068 -8.886 8.490 1.00 49.06 110 MET A C 1
ATOM 839 O O . MET A 1 110 ? -43.483 -7.833 8.010 1.00 49.06 110 MET A O 1
ATOM 843 N N . ILE A 1 111 ? -43.873 -9.751 9.105 1.00 59.16 111 ILE A N 1
ATOM 844 C CA . ILE A 1 111 ? -45.300 -9.520 9.332 1.00 59.16 111 ILE A CA 1
ATOM 845 C C . ILE A 1 111 ? -45.443 -8.746 10.648 1.00 59.16 111 ILE A C 1
ATOM 847 O O . ILE A 1 111 ? -45.329 -9.331 11.726 1.00 59.16 111 ILE A O 1
ATOM 851 N N . LEU A 1 112 ? -45.704 -7.436 10.586 1.00 52.66 112 LEU A N 1
ATOM 852 C CA . LEU A 1 112 ? -46.142 -6.692 11.768 1.00 52.66 112 LEU A CA 1
ATOM 853 C C . LEU A 1 112 ? -47.590 -7.069 12.084 1.00 52.66 112 LEU A C 1
ATOM 855 O O . LEU A 1 112 ? -48.530 -6.624 11.428 1.00 52.66 112 LEU A O 1
ATOM 859 N N . LYS A 1 113 ? -47.774 -7.870 13.133 1.00 58.22 113 LYS A N 1
ATOM 860 C CA . LYS A 1 113 ? -49.058 -7.946 13.826 1.00 58.22 113 LYS A CA 1
ATOM 861 C C . LYS A 1 113 ? -49.195 -6.683 14.666 1.00 58.22 113 LYS A C 1
ATOM 863 O O . LYS A 1 113 ? -48.563 -6.582 15.714 1.00 58.22 113 LYS A O 1
ATOM 868 N N . TYR A 1 114 ? -50.007 -5.731 14.217 1.00 52.47 114 TYR A N 1
ATOM 869 C CA . TYR A 1 114 ? -50.517 -4.717 15.128 1.00 52.47 114 TYR A CA 1
ATOM 870 C C . TYR A 1 114 ? -51.751 -5.299 15.827 1.00 52.47 114 TYR A C 1
ATOM 872 O O . TYR A 1 114 ? -52.706 -5.744 15.193 1.00 52.47 114 TYR A O 1
ATOM 880 N N . SER A 1 115 ? -51.678 -5.359 17.151 1.00 62.75 115 SER A N 1
ATOM 881 C CA . SER A 1 115 ? -52.810 -5.577 18.040 1.00 62.75 115 SER A CA 1
ATOM 882 C C . SER A 1 115 ? -53.013 -4.273 18.791 1.00 62.75 115 SER A C 1
ATOM 884 O O . SER A 1 115 ? -52.133 -3.873 19.545 1.00 62.75 115 SER A O 1
ATOM 886 N N . SER A 1 116 ? -54.149 -3.625 18.569 1.00 55.56 116 SER A N 1
ATOM 887 C CA . SER A 1 116 ? -54.793 -2.689 19.496 1.00 55.56 116 SER A CA 1
ATOM 888 C C . SER A 1 116 ? -56.206 -2.485 18.937 1.00 55.56 116 SER A C 1
ATOM 890 O O . SER A 1 116 ? -56.336 -2.186 17.755 1.00 55.56 116 SER A O 1
ATOM 892 N N . GLY A 1 117 ? -57.299 -2.772 19.637 1.00 53.31 117 GLY A N 1
ATOM 893 C CA . GLY A 1 117 ? -57.486 -2.677 21.079 1.00 53.31 117 GLY A CA 1
ATOM 894 C C . GLY A 1 117 ? -58.047 -1.291 21.371 1.00 53.31 117 GLY A C 1
ATOM 895 O O . GLY A 1 117 ? -57.266 -0.343 21.341 1.00 53.31 117 GLY A O 1
ATOM 896 N N . GLU A 1 118 ? -59.361 -1.279 21.637 1.00 47.03 118 GLU A N 1
ATOM 897 C CA . GLU A 1 118 ? -60.296 -0.173 21.957 1.00 47.03 118 GLU A CA 1
ATOM 898 C C . GLU A 1 118 ? -60.948 0.589 20.792 1.00 47.03 118 GLU A C 1
ATOM 900 O O . GLU A 1 118 ? -60.247 1.210 19.966 1.00 47.03 118 GLU A O 1
#

Radius of gyration: 30.91 Å; chains: 1; bounding box: 76×59×63 Å